Protein AF-A0A1V6BWX7-F1 (afdb_monomer_lite)

Radius of gyration: 11.86 Å; chains: 1; bounding box: 24×25×30 Å

Foldseek 3Di:
DQDQQDLDPVSLVVLCVVCVVVVNNVVCVPPPHDPDSNRSSVVSNVVVVVVVVVVVVVPD

pLDDT: mean 80.96, std 13.97, range [40.03, 92.38]

Structure (mmCIF, N/CA/C/O backbone):
data_AF-A0A1V6BWX7-F1
#
_entry.id   AF-A0A1V6BWX7-F1
#
loop_
_atom_site.group_PDB
_atom_site.id
_atom_site.type_symbol
_atom_site.label_atom_id
_atom_site.label_alt_id
_atom_site.label_comp_id
_atom_site.label_asym_id
_atom_site.label_en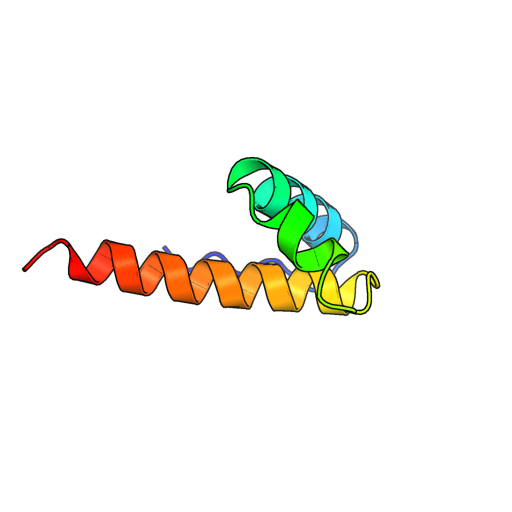tity_id
_atom_site.label_seq_id
_atom_site.pdbx_PDB_ins_code
_atom_site.Cartn_x
_atom_site.Cartn_y
_atom_site.Cartn_z
_atom_site.occupancy
_atom_site.B_iso_or_equiv
_atom_site.auth_seq_id
_atom_site.auth_comp_id
_atom_site.auth_asym_id
_atom_site.auth_atom_id
_atom_site.pdbx_PDB_model_num
ATOM 1 N N . MET A 1 1 ? 0.519 13.954 9.379 1.00 41.81 1 MET A N 1
ATOM 2 C CA . MET A 1 1 ? 1.670 13.380 8.639 1.00 41.81 1 MET A CA 1
ATOM 3 C C . MET A 1 1 ? 1.324 13.399 7.164 1.00 41.81 1 MET A C 1
ATOM 5 O O . MET A 1 1 ? 0.160 13.193 6.885 1.00 41.81 1 MET A O 1
ATOM 9 N N . SER A 1 2 ? 2.256 13.691 6.254 1.00 50.88 2 SER A N 1
ATOM 10 C CA . SER A 1 2 ? 2.022 13.660 4.800 1.00 50.88 2 SER A CA 1
ATOM 11 C C . SER A 1 2 ? 2.779 12.460 4.241 1.00 50.88 2 SER A C 1
ATOM 13 O O . SER A 1 2 ? 3.947 12.593 3.888 1.00 50.88 2 SER A O 1
ATOM 15 N N . GLN A 1 3 ? 2.181 11.268 4.281 1.00 65.00 3 GLN A N 1
ATOM 16 C CA . GLN A 1 3 ? 2.825 10.074 3.741 1.00 65.00 3 GLN A CA 1
ATOM 17 C C . GLN A 1 3 ? 2.107 9.683 2.457 1.00 65.00 3 GLN A C 1
ATOM 19 O O . GLN A 1 3 ? 1.037 9.088 2.483 1.00 65.00 3 GLN A O 1
ATOM 24 N N . ARG A 1 4 ? 2.698 10.083 1.328 1.00 81.50 4 ARG A N 1
ATOM 25 C CA . ARG A 1 4 ? 2.332 9.583 0.005 1.00 81.50 4 ARG A CA 1
ATOM 26 C C . ARG A 1 4 ? 3.355 8.531 -0.412 1.00 81.50 4 ARG A C 1
ATOM 28 O O . ARG A 1 4 ? 4.553 8.788 -0.327 1.00 81.50 4 ARG A O 1
ATOM 35 N N . PHE A 1 5 ? 2.887 7.373 -0.863 1.00 90.12 5 PHE A N 1
ATOM 36 C CA . PHE A 1 5 ? 3.717 6.343 -1.480 1.00 90.12 5 PHE A CA 1
ATOM 37 C C . PHE A 1 5 ? 4.311 6.881 -2.784 1.00 90.12 5 PHE A C 1
ATOM 39 O O . PHE A 1 5 ? 3.594 7.453 -3.613 1.00 90.12 5 PHE A O 1
ATOM 46 N N . GLU A 1 6 ? 5.619 6.711 -2.961 1.00 90.81 6 GLU A N 1
ATOM 47 C CA . GLU A 1 6 ? 6.319 7.152 -4.166 1.00 90.81 6 GLU A CA 1
ATOM 48 C C . GLU A 1 6 ? 5.996 6.249 -5.359 1.00 90.81 6 GLU A C 1
ATOM 50 O O . GLU A 1 6 ? 5.883 5.036 -5.212 1.00 90.81 6 GLU A O 1
ATOM 55 N N . TYR A 1 7 ? 5.935 6.809 -6.570 1.00 90.19 7 TYR A N 1
ATOM 56 C CA . TYR A 1 7 ? 5.730 6.046 -7.809 1.00 90.19 7 TYR A CA 1
ATOM 57 C C . TYR A 1 7 ? 7.004 5.313 -8.257 1.00 90.19 7 TYR A C 1
ATOM 59 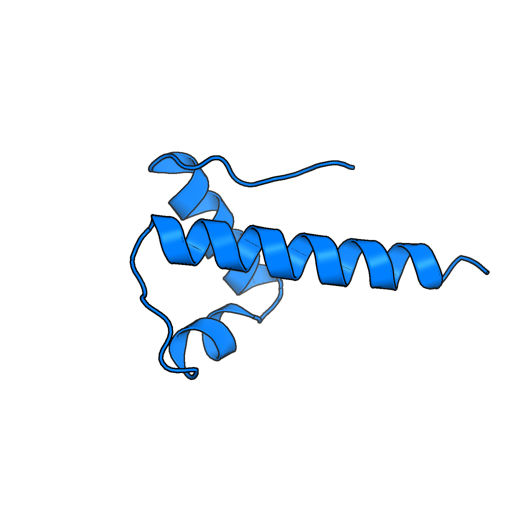O O . TYR A 1 7 ? 7.571 5.576 -9.315 1.00 90.19 7 TYR A O 1
ATOM 67 N N . THR A 1 8 ? 7.471 4.391 -7.420 1.00 91.69 8 THR A N 1
ATOM 68 C CA . THR A 1 8 ? 8.646 3.546 -7.643 1.00 91.69 8 THR A CA 1
ATOM 69 C C . THR A 1 8 ? 8.307 2.087 -7.340 1.00 91.69 8 THR A C 1
ATOM 71 O O . THR A 1 8 ? 7.303 1.784 -6.697 1.00 91.69 8 THR A O 1
ATOM 74 N N . GLY A 1 9 ? 9.173 1.152 -7.748 1.00 89.75 9 GLY A N 1
ATOM 75 C CA . GLY A 1 9 ? 9.002 -0.259 -7.382 1.00 89.75 9 GLY A CA 1
ATOM 76 C C . GLY A 1 9 ? 8.985 -0.495 -5.864 1.00 89.75 9 GLY A C 1
ATOM 77 O O . GLY A 1 9 ? 8.295 -1.394 -5.396 1.00 89.75 9 GLY A O 1
ATOM 78 N N . LYS A 1 10 ? 9.691 0.339 -5.085 1.00 90.50 10 LYS A N 1
ATOM 79 C CA . LYS A 1 10 ? 9.645 0.297 -3.616 1.00 90.50 10 LYS A CA 1
ATOM 80 C C . LYS A 1 10 ? 8.314 0.820 -3.082 1.00 90.50 10 LYS A C 1
ATOM 82 O O . LYS A 1 10 ? 7.681 0.128 -2.293 1.00 90.50 10 LYS A O 1
ATOM 87 N N . GLY A 1 11 ? 7.857 1.972 -3.573 1.00 89.94 11 GLY A N 1
ATOM 88 C CA . GLY A 1 11 ? 6.579 2.539 -3.144 1.00 89.94 11 GLY A CA 1
ATOM 89 C C . GLY A 1 11 ? 5.378 1.663 -3.508 1.00 89.94 11 GLY A C 1
ATOM 90 O O . GLY A 1 11 ? 4.416 1.618 -2.752 1.00 89.94 11 GLY A O 1
ATOM 91 N N . TYR A 1 12 ? 5.460 0.863 -4.578 1.00 90.50 12 TYR A N 1
ATOM 92 C CA . TYR A 1 12 ? 4.476 -0.190 -4.861 1.00 90.50 12 TYR A CA 1
ATOM 93 C C . TYR A 1 12 ? 4.396 -1.238 -3.742 1.00 90.50 12 TYR A C 1
ATOM 95 O O . TYR A 1 12 ? 3.304 -1.583 -3.292 1.00 90.50 12 TYR A O 1
ATOM 103 N N . VAL A 1 13 ? 5.542 -1.745 -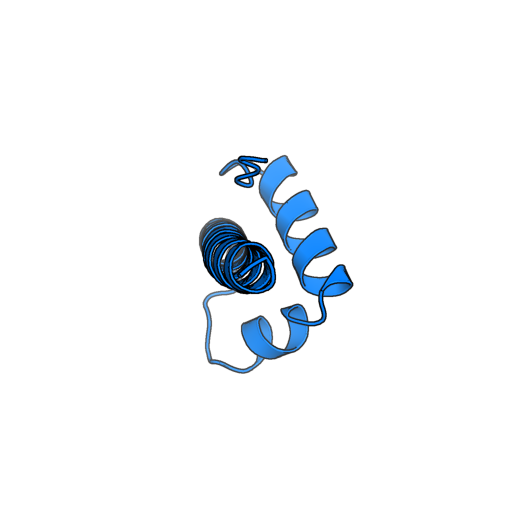3.275 1.00 91.81 13 VAL A N 1
ATOM 104 C CA . VAL A 1 13 ? 5.593 -2.758 -2.208 1.00 91.81 13 VAL A CA 1
ATOM 105 C C . VAL A 1 13 ? 5.062 -2.188 -0.891 1.00 91.81 13 VAL A C 1
ATOM 107 O O . VAL A 1 13 ? 4.322 -2.871 -0.179 1.00 91.81 13 VAL A O 1
ATOM 110 N N . GLU A 1 14 ? 5.395 -0.934 -0.588 1.00 92.31 14 GLU A N 1
ATOM 111 C CA . GLU A 1 14 ? 4.894 -0.219 0.590 1.00 92.31 14 GLU A CA 1
ATOM 112 C C . GLU A 1 14 ? 3.380 0.014 0.508 1.00 92.31 14 GLU A C 1
ATOM 114 O O . GLU A 1 14 ? 2.659 -0.351 1.437 1.00 92.31 14 GLU A O 1
ATOM 119 N N . ALA A 1 15 ? 2.881 0.521 -0.625 1.00 91.25 15 ALA A N 1
ATOM 120 C CA . ALA A 1 15 ? 1.455 0.732 -0.877 1.00 91.25 15 ALA A CA 1
ATOM 121 C C . ALA A 1 15 ? 0.657 -0.571 -0.745 1.00 91.25 15 ALA A C 1
ATOM 123 O O . ALA A 1 15 ? -0.382 -0.612 -0.088 1.00 91.25 15 ALA A O 1
ATOM 124 N N . LEU A 1 16 ? 1.163 -1.662 -1.322 1.00 90.12 16 LEU A N 1
ATOM 125 C CA . LEU A 1 16 ? 0.524 -2.973 -1.261 1.00 90.12 16 LEU A CA 1
ATOM 126 C C . LEU A 1 16 ? 0.505 -3.541 0.162 1.00 90.12 16 LEU A C 1
ATOM 128 O O . LEU A 1 16 ? -0.483 -4.153 0.568 1.00 90.12 16 LEU A O 1
ATOM 132 N N . SER A 1 17 ? 1.580 -3.344 0.926 1.00 91.75 17 SER A N 1
ATOM 133 C CA . SER A 1 17 ? 1.648 -3.768 2.328 1.00 91.75 17 SER A CA 1
ATOM 134 C C . SER A 1 17 ? 0.657 -2.982 3.183 1.00 91.75 17 SER A C 1
ATOM 136 O O . SER A 1 17 ? -0.114 -3.579 3.933 1.00 91.75 17 SER A O 1
ATOM 138 N N . TRP A 1 18 ? 0.597 -1.664 2.993 1.00 92.38 18 TRP A N 1
ATOM 139 C CA . TRP A 1 18 ? -0.337 -0.799 3.704 1.00 92.38 18 TRP A CA 1
ATOM 140 C C . TRP A 1 18 ? -1.799 -1.115 3.371 1.00 92.38 18 TRP A C 1
ATOM 142 O O . TRP A 1 18 ? -2.603 -1.293 4.280 1.00 92.38 18 TRP A O 1
ATOM 152 N N . LEU A 1 19 ? -2.151 -1.287 2.090 1.00 90.75 19 LEU A N 1
ATOM 153 C CA . LEU A 1 19 ? -3.510 -1.665 1.672 1.00 90.75 19 LEU A CA 1
ATOM 154 C C . LEU A 1 19 ? -3.982 -2.971 2.325 1.00 90.75 19 LEU A C 1
ATOM 156 O O . LEU A 1 19 ? -5.170 -3.123 2.617 1.00 90.75 19 LEU A O 1
ATOM 160 N N . LYS A 1 20 ? -3.069 -3.925 2.548 1.00 91.38 20 LYS A N 1
ATOM 161 C CA . LYS A 1 20 ? -3.369 -5.165 3.276 1.00 91.38 20 LYS A CA 1
ATOM 162 C C . LYS A 1 20 ? -3.567 -4.914 4.767 1.00 91.38 20 LYS A C 1
ATOM 164 O O . LYS A 1 20 ? -4.502 -5.471 5.333 1.00 91.38 20 LYS A O 1
ATOM 169 N N . GLU A 1 21 ? -2.728 -4.079 5.375 1.00 91.06 21 GLU A N 1
ATOM 170 C CA . GLU A 1 21 ? -2.818 -3.705 6.791 1.00 91.06 21 GLU A CA 1
ATOM 171 C C . GLU A 1 21 ? -4.148 -3.015 7.118 1.00 91.06 21 GLU A C 1
ATOM 173 O O . GLU A 1 21 ? -4.819 -3.390 8.076 1.00 91.06 21 GLU A O 1
ATOM 178 N N . VAL A 1 22 ? -4.589 -2.075 6.276 1.00 88.81 22 VAL A N 1
ATOM 179 C CA . VAL A 1 22 ? -5.861 -1.357 6.472 1.00 88.81 22 VAL A CA 1
ATOM 180 C C . VAL A 1 22 ? -7.090 -2.115 5.953 1.00 88.81 22 VAL A C 1
ATOM 182 O O . VAL A 1 22 ? -8.201 -1.590 6.006 1.00 88.81 22 VAL A O 1
ATOM 185 N N . GLY A 1 23 ? -6.913 -3.335 5.434 1.00 90.00 23 GLY A N 1
ATOM 186 C CA . GLY A 1 23 ? -7.999 -4.197 4.950 1.00 90.00 23 GLY A CA 1
ATOM 187 C C . GLY A 1 23 ? -8.631 -3.786 3.612 1.00 90.00 23 GLY A C 1
ATOM 188 O O . GLY A 1 23 ? -9.610 -4.397 3.185 1.00 90.00 23 GLY A O 1
ATOM 189 N N . GLU A 1 24 ? -8.074 -2.798 2.916 1.00 88.94 24 GLU A N 1
ATOM 190 C CA . GLU A 1 24 ? -8.626 -2.250 1.666 1.00 88.94 24 GLU A CA 1
ATOM 191 C C . GLU A 1 24 ? -8.154 -3.022 0.424 1.00 88.94 24 GLU A C 1
ATOM 193 O O . GLU A 1 24 ? -8.765 -2.929 -0.638 1.00 88.94 24 GLU A O 1
ATOM 198 N N . TRP A 1 25 ? -7.112 -3.855 0.539 1.00 87.75 25 TRP A N 1
ATOM 199 C CA . TRP A 1 25 ? -6.578 -4.632 -0.588 1.00 87.75 25 TRP A CA 1
ATOM 200 C C . TRP A 1 25 ? -7.640 -5.488 -1.293 1.00 87.75 25 TRP A C 1
ATOM 202 O O . TRP A 1 25 ? -7.659 -5.590 -2.518 1.00 87.75 25 TRP A O 1
ATOM 212 N N . LYS A 1 26 ? -8.568 -6.079 -0.531 1.00 84.19 26 LYS A N 1
ATOM 213 C CA . LYS A 1 26 ? -9.646 -6.898 -1.099 1.00 84.19 26 LYS A CA 1
ATOM 214 C C . LYS A 1 26 ? -10.581 -6.070 -1.983 1.00 84.19 26 LYS A C 1
ATOM 216 O O . LYS A 1 26 ? -10.991 -6.557 -3.029 1.00 84.19 26 LYS A O 1
ATOM 221 N N . ARG A 1 27 ? -10.879 -4.834 -1.575 1.00 81.75 27 ARG A N 1
ATOM 222 C CA . ARG A 1 27 ? -11.723 -3.902 -2.325 1.00 81.75 27 ARG A CA 1
ATOM 223 C C . ARG A 1 27 ? -11.062 -3.504 -3.641 1.00 81.75 27 ARG A C 1
ATOM 225 O O . ARG A 1 27 ? -11.701 -3.610 -4.686 1.00 81.75 27 ARG A O 1
ATOM 232 N N . VAL A 1 28 ? -9.774 -3.1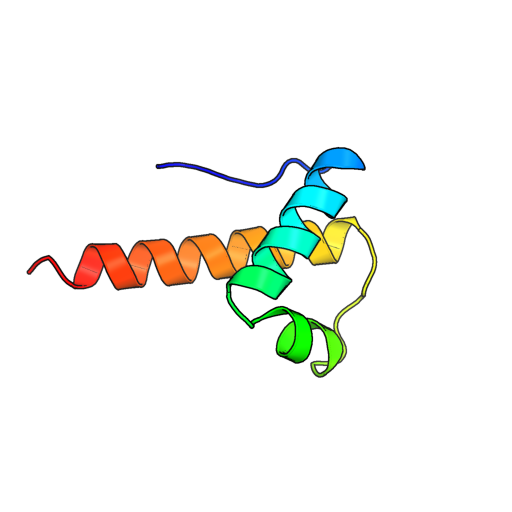55 -3.583 1.00 80.38 28 VAL A N 1
ATOM 233 C CA . VAL A 1 28 ? -8.962 -2.822 -4.765 1.00 80.38 28 VAL A CA 1
ATOM 234 C C . VAL A 1 28 ? -9.007 -3.957 -5.797 1.00 80.38 28 VAL A C 1
ATOM 236 O O . VAL A 1 28 ? -9.194 -3.700 -6.979 1.00 80.38 28 VAL A O 1
ATOM 239 N N . LEU A 1 29 ? -8.933 -5.221 -5.365 1.00 79.25 29 LEU A N 1
ATOM 240 C CA . LEU A 1 29 ? -9.012 -6.373 -6.273 1.00 79.25 29 LEU A CA 1
ATOM 241 C C . LEU A 1 29 ? -10.404 -6.617 -6.881 1.00 79.25 29 LEU A C 1
ATOM 243 O O . LEU A 1 29 ? -10.503 -7.185 -7.967 1.00 79.25 29 LEU A O 1
ATOM 247 N N . THR A 1 30 ? -11.484 -6.255 -6.187 1.00 77.81 30 THR A N 1
ATOM 248 C CA . THR A 1 30 ? -12.855 -6.597 -6.606 1.00 77.81 30 THR A CA 1
ATOM 249 C C . THR A 1 30 ? -13.525 -5.551 -7.491 1.00 77.81 30 THR A C 1
ATOM 251 O O . THR A 1 30 ? -14.440 -5.895 -8.231 1.00 77.81 30 THR A O 1
ATOM 254 N N . GLU A 1 31 ? -13.089 -4.291 -7.446 1.00 77.00 31 GLU A N 1
ATOM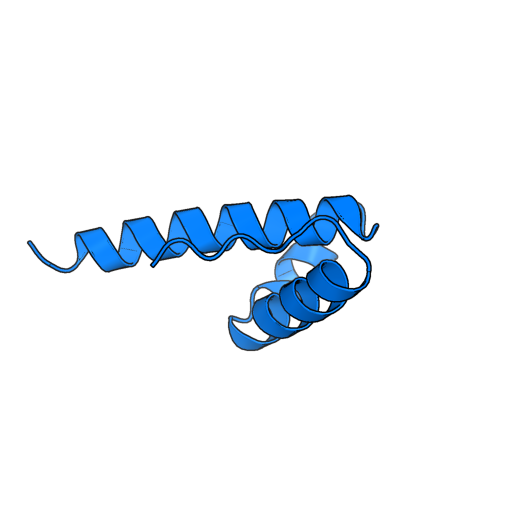 255 C CA . GLU A 1 31 ? -13.761 -3.176 -8.138 1.00 77.00 31 GLU A CA 1
ATOM 256 C C . GLU A 1 31 ? -13.340 -3.007 -9.616 1.00 77.00 31 GLU A C 1
ATOM 258 O O . GLU A 1 31 ? -13.590 -1.969 -10.221 1.00 77.00 31 GLU A O 1
ATOM 263 N N . GLY A 1 32 ? -12.725 -4.023 -10.236 1.00 63.75 32 GLY A N 1
ATOM 264 C CA . GLY A 1 32 ? -12.289 -3.945 -11.641 1.00 63.75 32 GLY A CA 1
ATOM 265 C C . GLY A 1 32 ? -11.109 -2.992 -11.856 1.00 63.75 32 GLY A C 1
ATOM 266 O O . GLY A 1 32 ? -10.925 -2.451 -12.945 1.00 63.75 32 GLY A O 1
ATOM 267 N N . PHE A 1 33 ? -10.326 -2.771 -10.804 1.00 74.81 33 PHE A N 1
ATOM 268 C CA . PHE A 1 33 ? -9.199 -1.859 -10.801 1.00 74.81 33 PHE A CA 1
ATOM 269 C C . PHE A 1 33 ? -7.983 -2.467 -11.513 1.00 74.81 33 PHE A C 1
ATOM 271 O O . PHE A 1 33 ? -7.673 -3.653 -11.348 1.00 74.81 33 PHE A O 1
ATOM 278 N N . SER A 1 34 ? -7.254 -1.651 -12.278 1.00 73.44 34 SER A N 1
ATOM 279 C CA . SER A 1 34 ? -5.975 -2.072 -12.849 1.00 73.44 34 SER A CA 1
ATOM 280 C C . SER A 1 34 ? -4.988 -2.363 -11.720 1.00 73.44 34 SER A C 1
ATOM 282 O O . SER A 1 34 ? -4.628 -1.488 -10.940 1.00 73.44 34 SER A O 1
ATOM 284 N N . CYS A 1 35 ? -4.546 -3.615 -11.617 1.00 75.31 35 CYS A N 1
ATOM 285 C CA . CYS A 1 35 ? -3.581 -4.050 -10.603 1.00 75.31 35 CYS A CA 1
ATOM 286 C C . CYS A 1 35 ? -2.127 -3.745 -11.003 1.00 75.31 35 CYS A C 1
ATOM 288 O O . CYS A 1 35 ? -1.203 -4.411 -10.533 1.00 75.31 35 CYS A O 1
ATOM 290 N N . ASP A 1 36 ? -1.910 -2.786 -11.904 1.00 84.12 36 ASP A N 1
ATOM 291 C CA . ASP A 1 36 ? -0.565 -2.328 -12.218 1.00 84.12 36 ASP A CA 1
ATOM 292 C C . ASP A 1 36 ? 0.013 -1.516 -11.053 1.00 84.12 36 ASP A C 1
ATOM 294 O O . ASP A 1 36 ? -0.702 -0.969 -10.207 1.00 84.12 36 ASP A O 1
ATOM 298 N N . GLY A 1 37 ? 1.344 -1.456 -10.998 1.00 83.31 37 GLY A N 1
ATOM 299 C CA . GLY A 1 37 ? 2.035 -0.830 -9.877 1.00 83.31 37 GLY A CA 1
ATOM 300 C C . GLY A 1 37 ? 1.693 0.649 -9.695 1.00 83.31 37 GLY A C 1
ATOM 301 O O . GLY A 1 37 ? 1.677 1.120 -8.563 1.00 83.31 37 GLY A O 1
ATOM 302 N N . TRP A 1 38 ? 1.379 1.374 -10.773 1.00 87.56 38 TRP A N 1
ATO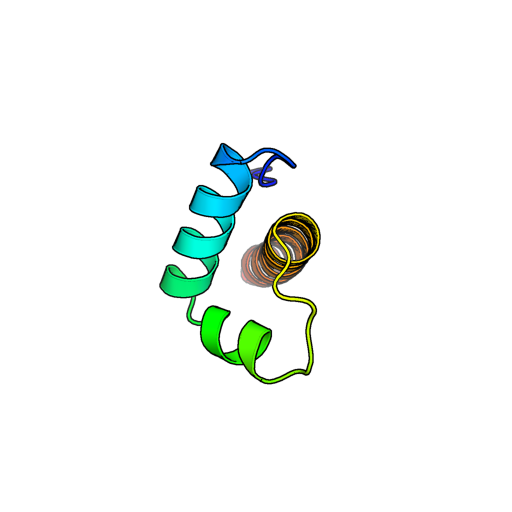M 303 C CA . TRP A 1 38 ? 1.059 2.798 -10.707 1.00 87.56 38 TRP A CA 1
ATOM 304 C C . TRP A 1 38 ? -0.334 3.015 -10.120 1.00 87.56 38 TRP A C 1
ATOM 306 O O . TRP A 1 38 ? -0.498 3.780 -9.169 1.00 87.56 38 TRP A O 1
ATOM 316 N N . SER A 1 39 ? -1.317 2.272 -10.620 1.00 88.00 39 SER A N 1
ATOM 317 C CA . SER A 1 39 ? -2.683 2.294 -10.112 1.00 88.00 39 SER A CA 1
ATOM 318 C C . SER A 1 39 ? -2.756 1.888 -8.638 1.00 88.00 39 SER A C 1
ATOM 320 O O . SER A 1 39 ? -3.421 2.568 -7.857 1.00 88.00 39 SER A O 1
ATOM 322 N N . VAL A 1 40 ? -2.025 0.854 -8.205 1.00 89.06 40 VAL A N 1
ATOM 323 C CA . VAL A 1 40 ? -2.002 0.440 -6.786 1.00 89.06 40 VAL A CA 1
ATOM 324 C C . VAL A 1 40 ? -1.473 1.551 -5.873 1.00 89.06 40 VAL A C 1
ATOM 326 O O . VAL A 1 40 ? -2.061 1.819 -4.825 1.00 89.06 40 VAL A O 1
ATOM 329 N N . ILE A 1 41 ? -0.399 2.234 -6.278 1.00 91.69 41 ILE A N 1
ATOM 330 C CA . ILE A 1 41 ? 0.168 3.371 -5.535 1.00 91.69 41 ILE A CA 1
ATOM 331 C C . ILE A 1 41 ? -0.826 4.537 -5.486 1.00 91.69 41 ILE A C 1
ATOM 333 O O . ILE A 1 41 ? -1.031 5.137 -4.429 1.00 91.69 41 ILE A O 1
ATOM 337 N N . HIS A 1 42 ? -1.464 4.846 -6.617 1.00 89.31 42 HIS A N 1
ATOM 338 C CA . HIS A 1 42 ? -2.455 5.914 -6.706 1.00 89.31 42 HIS A CA 1
ATOM 339 C C . HIS A 1 42 ? -3.650 5.663 -5.774 1.00 89.31 42 HIS A C 1
ATOM 341 O O . HIS A 1 42 ? -4.049 6.555 -5.022 1.00 89.31 42 HIS A O 1
ATOM 347 N N . GLU A 1 43 ? -4.202 4.450 -5.778 1.00 89.81 43 GLU A N 1
ATOM 348 C CA . GLU A 1 43 ? -5.347 4.109 -4.931 1.00 89.81 43 GLU A CA 1
ATOM 349 C C . GLU A 1 43 ? -4.975 4.104 -3.449 1.00 89.81 43 GLU A C 1
ATOM 351 O O . GLU A 1 43 ? -5.704 4.671 -2.635 1.00 89.81 43 GLU A O 1
ATOM 356 N N . ALA A 1 44 ? -3.805 3.564 -3.095 1.00 90.44 44 ALA A N 1
ATOM 357 C CA . ALA A 1 44 ? -3.304 3.613 -1.725 1.00 90.44 44 ALA A CA 1
ATOM 358 C C . ALA A 1 44 ? -3.202 5.058 -1.210 1.00 90.44 44 ALA A C 1
ATOM 360 O O . ALA A 1 44 ? -3.694 5.360 -0.123 1.00 90.44 44 ALA A O 1
ATOM 361 N N . ASN A 1 45 ? -2.658 5.971 -2.021 1.00 90.88 45 ASN A N 1
ATOM 362 C CA . ASN A 1 45 ? -2.593 7.395 -1.690 1.00 90.88 45 ASN A CA 1
ATOM 363 C C . ASN A 1 45 ? -3.988 8.023 -1.530 1.00 90.88 45 ASN A C 1
ATOM 365 O O . ASN A 1 45 ? -4.226 8.759 -0.574 1.00 90.88 45 ASN A O 1
ATOM 369 N N . SER A 1 46 ? -4.930 7.714 -2.425 1.00 89.50 46 SER A N 1
ATOM 370 C CA . SER A 1 46 ? -6.306 8.223 -2.352 1.00 89.50 46 SER A CA 1
ATOM 371 C C . SER A 1 46 ? -7.040 7.763 -1.088 1.00 89.50 46 SER A C 1
ATOM 373 O O . SER A 1 46 ? -7.726 8.553 -0.433 1.00 89.50 46 SER A O 1
ATOM 375 N N . ILE A 1 47 ? -6.913 6.484 -0.730 1.00 88.69 47 ILE A N 1
ATOM 376 C CA . ILE A 1 47 ? -7.519 5.919 0.481 1.00 88.69 47 ILE A CA 1
ATOM 377 C C . ILE A 1 47 ? -6.868 6.530 1.720 1.00 88.69 47 ILE A C 1
ATOM 379 O O . ILE A 1 47 ? -7.569 6.891 2.665 1.00 88.69 47 ILE A O 1
ATOM 383 N N . TRP A 1 48 ? -5.544 6.676 1.716 1.00 87.94 48 TRP A N 1
ATOM 384 C CA . TRP A 1 48 ? -4.818 7.282 2.824 1.00 87.94 48 TRP A CA 1
ATOM 385 C C . TRP A 1 48 ? -5.266 8.732 3.057 1.00 87.94 48 TRP A C 1
ATOM 387 O O . TRP A 1 48 ? -5.530 9.114 4.197 1.00 87.94 48 TRP A O 1
ATOM 397 N N . GLU A 1 49 ? -5.450 9.522 1.993 1.00 87.81 49 GLU A N 1
ATOM 398 C CA . GLU A 1 49 ? -5.980 10.887 2.098 1.00 87.81 49 GLU A CA 1
ATOM 399 C C . GLU A 1 49 ? -7.414 10.917 2.643 1.00 87.81 49 GLU A C 1
ATOM 401 O O . GLU A 1 49 ? -7.728 11.769 3.476 1.00 87.81 49 GLU A O 1
ATOM 406 N N . ARG A 1 50 ? -8.278 9.986 2.215 1.00 86.25 50 ARG A N 1
ATOM 407 C CA . ARG A 1 50 ? -9.648 9.850 2.738 1.00 86.25 50 ARG A CA 1
ATOM 408 C C . ARG A 1 50 ? -9.647 9.546 4.239 1.00 86.25 50 ARG A C 1
ATOM 410 O O . ARG A 1 50 ? -10.239 10.302 5.003 1.00 86.25 50 ARG A O 1
ATOM 417 N N . LYS A 1 51 ? -8.910 8.515 4.667 1.00 83.94 51 LYS A N 1
ATOM 418 C CA . LYS A 1 51 ? -8.812 8.114 6.082 1.00 83.94 51 LYS A CA 1
ATOM 419 C C . LYS A 1 51 ? -8.171 9.202 6.951 1.00 83.94 51 LYS A C 1
ATOM 421 O O . LYS A 1 51 ? -8.677 9.501 8.024 1.00 83.94 51 LYS A O 1
ATOM 426 N N . SER A 1 52 ? -7.128 9.874 6.458 1.00 81.88 52 SER A N 1
ATOM 427 C CA . SER A 1 52 ? -6.481 10.985 7.178 1.00 81.88 52 SER A CA 1
ATOM 428 C C . SER A 1 52 ? -7.424 12.168 7.411 1.00 81.88 52 SER A C 1
ATOM 430 O O . SER A 1 52 ? -7.343 12.832 8.443 1.00 81.88 52 SER A O 1
ATOM 432 N N . ARG A 1 53 ? -8.330 12.443 6.464 1.00 77.62 53 ARG A N 1
ATOM 433 C CA . ARG A 1 53 ? -9.371 13.469 6.625 1.00 77.62 53 ARG A CA 1
ATOM 434 C C . ARG A 1 53 ? -10.456 13.035 7.605 1.00 77.62 53 ARG A C 1
ATOM 436 O O . ARG A 1 53 ? -10.930 13.867 8.364 1.00 77.62 53 ARG A O 1
ATOM 443 N N . GLU A 1 54 ? -10.844 11.763 7.595 1.00 73.94 54 GLU A N 1
ATOM 444 C CA . GLU A 1 54 ? -11.832 11.211 8.530 1.00 73.94 54 GLU A CA 1
ATOM 445 C C . GLU A 1 54 ? -11.322 11.205 9.975 1.00 73.94 54 GLU A C 1
ATOM 447 O O . GLU A 1 54 ? -12.068 11.563 10.885 1.00 73.94 54 GLU A O 1
ATOM 452 N N . ASP A 1 55 ? -10.054 10.857 10.197 1.00 63.06 55 ASP A N 1
ATOM 453 C CA . ASP A 1 55 ? -9.458 10.864 11.536 1.00 63.06 55 ASP A CA 1
ATOM 454 C C . ASP A 1 55 ? -9.177 12.283 12.042 1.00 63.06 55 ASP A C 1
ATOM 456 O O . ASP A 1 55 ? -9.405 12.558 13.217 1.00 63.06 55 ASP A O 1
ATOM 460 N N . GLY A 1 56 ? -8.816 13.221 11.160 1.00 57.69 56 GLY A N 1
ATOM 461 C CA . GLY A 1 56 ? -8.742 14.645 11.509 1.00 57.69 56 GLY A CA 1
ATOM 462 C C . GLY A 1 56 ? -10.102 15.287 11.825 1.00 57.69 56 GLY A C 1
ATOM 463 O O . GLY A 1 56 ? -10.147 16.350 12.433 1.00 57.69 56 GLY A O 1
ATOM 464 N N . ASN A 1 57 ? -11.213 14.648 11.443 1.00 50.44 57 ASN A N 1
ATOM 465 C CA . ASN A 1 57 ? -12.573 15.125 11.712 1.00 50.44 57 ASN A CA 1
ATOM 466 C C . ASN A 1 57 ? -13.195 14.501 12.979 1.00 50.44 57 ASN A C 1
ATOM 468 O O . ASN A 1 57 ? -14.340 14.801 13.302 1.00 50.44 57 ASN A O 1
ATOM 472 N N . LYS A 1 58 ? -12.464 13.630 13.696 1.00 48.91 58 LYS A N 1
ATOM 473 C CA . LYS A 1 58 ? -12.853 13.112 15.024 1.00 48.91 58 LYS A CA 1
ATOM 474 C C . LYS A 1 58 ? -12.349 13.981 16.186 1.00 48.91 58 LYS A C 1
ATOM 476 O O . LYS A 1 58 ? -12.624 13.654 17.335 1.00 48.91 58 LYS A O 1
ATOM 481 N N . GLU A 1 59 ? -11.632 15.070 15.902 1.00 47.19 59 GLU A N 1
ATOM 482 C CA . GLU A 1 59 ? -11.109 16.009 16.907 1.00 47.19 59 GLU A CA 1
ATOM 483 C C . GLU A 1 59 ? -11.975 17.278 17.095 1.00 47.19 59 GLU A C 1
ATOM 485 O O . GLU A 1 59 ? -11.457 18.297 17.551 1.00 47.19 59 GLU A O 1
ATOM 490 N N . HIS A 1 60 ? -13.279 17.253 16.775 1.00 40.03 60 HIS A N 1
ATOM 491 C CA . HIS A 1 60 ? -14.191 18.383 17.035 1.00 40.03 60 HIS A CA 1
ATOM 492 C C . HIS A 1 60 ? -15.466 17.972 17.773 1.00 40.03 60 HIS A C 1
ATOM 494 O O . HIS A 1 60 ? -16.071 16.948 17.383 1.00 40.03 60 HIS A O 1
#

Secondary structure (DSSP, 8-state):
---PPPSSHHHHHHHHHHHHHTT-HHHHHHTT---SHHHHHHHHHHHHHHHHHHHHTS--

Sequence (60 aa):
MSQRFEYTGKGYVEALSWLKEVGEWKRVLTEGFSCDGWSVIHEANSIWERKSREDGNKEH